Protein AF-A0A963UHM0-F1 (afdb_monomer)

Secondary structure (DSSP, 8-state):
--S-GGGSS-TT--SSB-SSTT-B--STTSTT-SSS-SHHHHHHHHHHHHHTTPPP-GGG--

Structure (mmCIF, N/CA/C/O backbone):
data_AF-A0A963UHM0-F1
#
_entry.id   AF-A0A963UHM0-F1
#
loop_
_atom_site.group_PDB
_atom_site.id
_atom_site.type_symbol
_atom_site.label_atom_id
_atom_site.label_alt_id
_atom_site.label_comp_id
_atom_site.label_asym_id
_atom_site.label_entity_id
_atom_site.label_seq_id
_atom_site.pdbx_PDB_ins_code
_atom_site.Cartn_x
_atom_site.Cartn_y
_atom_site.Cartn_z
_atom_site.occupancy
_atom_site.B_iso_or_equiv
_atom_site.auth_seq_id
_atom_site.auth_comp_id
_atom_site.auth_asym_id
_atom_site.auth_atom_id
_atom_site.pdbx_PDB_model_num
ATOM 1 N N . PHE A 1 1 ? 18.970 10.481 4.759 1.00 60.03 1 PHE A N 1
ATOM 2 C CA . PHE A 1 1 ? 19.022 9.009 4.638 1.00 60.03 1 PHE A CA 1
ATOM 3 C C . PHE A 1 1 ? 18.168 8.273 5.675 1.00 60.03 1 PHE A C 1
ATOM 5 O O . PHE A 1 1 ? 18.130 7.055 5.626 1.00 60.03 1 PHE A O 1
ATOM 12 N N . ASP A 1 2 ? 17.439 8.970 6.557 1.00 69.94 2 ASP A N 1
ATOM 13 C CA . ASP A 1 2 ? 16.691 8.336 7.655 1.00 69.94 2 ASP A CA 1
ATOM 14 C C . ASP A 1 2 ? 15.451 7.547 7.181 1.00 69.94 2 ASP A C 1
ATOM 16 O O . ASP A 1 2 ? 15.230 6.412 7.573 1.00 69.94 2 ASP A O 1
ATOM 20 N N . GLN A 1 3 ? 14.685 8.089 6.235 1.00 70.00 3 GLN A N 1
ATOM 21 C CA . GLN A 1 3 ? 13.404 7.526 5.788 1.00 70.00 3 GLN A CA 1
ATOM 22 C C . GLN A 1 3 ? 13.540 6.698 4.499 1.00 70.00 3 GLN A C 1
ATOM 24 O O . GLN A 1 3 ? 12.952 7.024 3.465 1.00 70.00 3 GLN A O 1
ATOM 29 N N . LEU A 1 4 ? 14.373 5.655 4.512 1.00 72.88 4 LEU A N 1
ATOM 30 C CA . LEU A 1 4 ? 14.547 4.733 3.380 1.00 72.88 4 LEU A CA 1
ATOM 31 C C . LEU A 1 4 ? 13.939 3.354 3.673 1.00 72.88 4 LEU A C 1
ATOM 33 O O . LEU A 1 4 ? 13.912 2.900 4.813 1.00 72.88 4 LEU A O 1
ATOM 37 N N . LEU A 1 5 ? 13.489 2.675 2.610 1.00 73.62 5 LEU A N 1
ATOM 38 C CA . LEU A 1 5 ? 12.987 1.296 2.644 1.00 73.62 5 LEU A CA 1
ATOM 39 C C . LEU A 1 5 ? 11.894 1.091 3.709 1.00 73.62 5 LEU A C 1
ATOM 41 O O . LEU A 1 5 ? 10.836 1.709 3.628 1.00 73.62 5 LEU A O 1
ATOM 45 N N . PHE A 1 6 ? 12.164 0.232 4.691 1.00 69.81 6 PHE A N 1
ATOM 46 C CA . PHE A 1 6 ? 11.262 -0.166 5.768 1.00 69.81 6 PHE A CA 1
ATOM 47 C C . PHE A 1 6 ? 10.943 0.960 6.754 1.00 69.81 6 PHE A C 1
ATOM 49 O O . PHE A 1 6 ? 9.986 0.834 7.512 1.00 69.81 6 PHE A O 1
ATOM 56 N N . ASN A 1 7 ? 11.721 2.049 6.760 1.00 70.19 7 ASN A N 1
ATOM 57 C CA . ASN A 1 7 ? 11.480 3.154 7.684 1.00 70.19 7 ASN A CA 1
ATOM 58 C C . ASN A 1 7 ? 10.335 4.073 7.223 1.00 70.19 7 ASN A C 1
ATOM 60 O O . ASN A 1 7 ? 9.919 4.949 7.972 1.00 70.19 7 ASN A O 1
ATOM 64 N N . ARG A 1 8 ? 9.809 3.851 6.007 1.00 70.94 8 ARG A N 1
ATOM 65 C CA . ARG A 1 8 ? 8.638 4.545 5.460 1.00 70.94 8 ARG A CA 1
ATOM 66 C C . ARG A 1 8 ? 7.359 3.728 5.696 1.00 70.94 8 ARG A C 1
ATOM 68 O O . ARG A 1 8 ? 7.386 2.515 5.487 1.00 70.94 8 ARG A O 1
ATOM 75 N N . PRO A 1 9 ? 6.209 4.364 5.979 1.00 70.94 9 PRO A N 1
ATOM 76 C CA . PRO A 1 9 ? 6.036 5.789 6.278 1.00 70.94 9 PRO A CA 1
ATOM 77 C C . PRO A 1 9 ? 6.372 6.127 7.742 1.00 70.94 9 PRO A C 1
ATOM 79 O O . PRO A 1 9 ? 7.055 7.106 7.993 1.00 70.94 9 PRO A O 1
ATOM 82 N N . VAL A 1 10 ? 5.907 5.307 8.687 1.00 75.50 10 VAL A N 1
ATOM 83 C CA . VAL A 1 10 ? 6.210 5.314 10.128 1.00 75.50 10 VAL A CA 1
ATOM 84 C C . VAL A 1 10 ? 5.866 3.918 10.680 1.00 75.50 10 VAL A C 1
ATOM 86 O O . VAL A 1 10 ? 4.993 3.245 10.107 1.00 75.50 10 VAL A O 1
ATOM 89 N N . PRO A 1 11 ? 6.501 3.454 11.774 1.00 70.50 11 PRO A N 1
ATOM 90 C CA . PRO A 1 11 ? 6.148 2.185 12.410 1.00 70.50 11 PRO A CA 1
ATOM 91 C C . PRO A 1 11 ? 4.637 2.069 12.664 1.00 70.50 11 PRO A C 1
ATOM 93 O O . PRO A 1 11 ? 4.005 3.005 13.148 1.00 70.50 11 PRO A O 1
ATOM 96 N N . GLY A 1 12 ? 4.049 0.927 12.299 1.00 71.06 12 GLY A N 1
ATOM 97 C CA . GLY A 1 12 ? 2.606 0.673 12.419 1.00 71.06 12 GLY A CA 1
ATOM 98 C C . GLY A 1 12 ? 1.766 1.014 11.180 1.00 71.06 12 GLY A C 1
ATOM 99 O O . GLY A 1 12 ? 0.637 0.547 11.085 1.00 71.06 12 GLY A O 1
ATOM 100 N N . TYR A 1 13 ? 2.317 1.726 10.189 1.00 73.88 13 TYR A N 1
ATOM 101 C CA . TYR A 1 13 ? 1.579 2.169 8.990 1.00 73.88 13 TYR A CA 1
ATOM 102 C C . TYR A 1 13 ? 2.140 1.604 7.672 1.00 73.88 13 TYR A C 1
ATOM 104 O O . TYR A 1 13 ? 1.926 2.148 6.593 1.00 73.88 13 TYR A O 1
ATOM 112 N N . ALA A 1 14 ? 2.856 0.480 7.744 1.00 69.19 14 ALA A N 1
ATOM 113 C CA . ALA A 1 14 ? 3.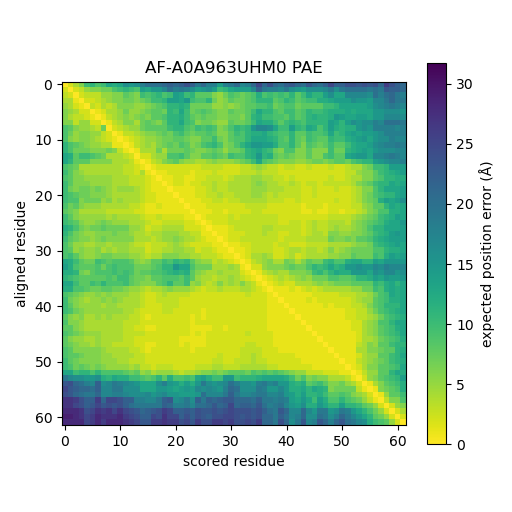478 -0.173 6.587 1.00 69.19 14 ALA A CA 1
ATOM 114 C C . ALA A 1 14 ? 2.513 -1.051 5.754 1.00 69.19 14 ALA A C 1
ATOM 116 O O . ALA A 1 14 ? 2.919 -1.631 4.750 1.00 69.19 14 ALA A O 1
ATOM 117 N N . GLN A 1 15 ? 1.240 -1.166 6.147 1.00 76.31 15 GLN A N 1
ATOM 118 C CA . GLN A 1 15 ? 0.264 -2.090 5.546 1.00 76.31 15 GLN A CA 1
ATOM 119 C C . GLN A 1 15 ? -0.634 -1.425 4.492 1.00 76.31 15 GLN A C 1
ATOM 121 O O . GLN A 1 15 ? -1.824 -1.707 4.428 1.00 76.31 15 GLN A O 1
ATOM 126 N N . TYR A 1 16 ? -0.102 -0.490 3.703 1.00 87.50 16 TYR A N 1
ATOM 127 C CA . TYR A 1 16 ? -0.844 0.287 2.692 1.00 87.50 16 TYR A CA 1
ATOM 128 C C . TYR A 1 16 ? -1.969 1.189 3.237 1.00 87.50 16 TYR A C 1
ATOM 130 O O . TYR A 1 16 ? -2.504 1.992 2.484 1.00 87.50 16 TYR A O 1
ATOM 138 N N . ARG A 1 17 ? -2.327 1.125 4.524 1.00 88.31 17 ARG A N 1
ATOM 139 C CA . ARG A 1 17 ? -3.303 2.018 5.171 1.00 88.31 17 ARG A CA 1
ATOM 140 C C . ARG A 1 17 ? -2.621 3.244 5.750 1.00 88.31 17 ARG A C 1
ATOM 142 O O . ARG A 1 17 ? -1.571 3.134 6.380 1.00 88.31 17 ARG A O 1
ATOM 149 N N . SER A 1 18 ? -3.256 4.397 5.589 1.00 86.56 18 SER A N 1
ATOM 150 C CA . SER A 1 18 ? -2.853 5.615 6.287 1.00 86.56 18 SER A CA 1
ATOM 151 C C . SER A 1 18 ? -3.637 5.794 7.601 1.00 86.56 18 SER A C 1
ATOM 153 O O . SER A 1 18 ? -4.660 5.134 7.799 1.00 86.56 18 SER A O 1
ATOM 155 N N . PRO A 1 19 ? -3.216 6.720 8.485 1.00 84.62 19 PRO A N 1
ATOM 156 C CA . PRO A 1 19 ? -4.013 7.125 9.647 1.00 84.62 19 PRO A CA 1
ATOM 157 C C . PRO A 1 19 ? -5.370 7.751 9.279 1.00 84.62 19 PRO A C 1
ATOM 159 O O . PRO A 1 19 ? -6.252 7.865 10.127 1.00 84.62 19 PRO A O 1
ATOM 162 N N . ILE A 1 20 ? -5.544 8.186 8.027 1.00 88.25 20 ILE A N 1
ATOM 163 C CA . ILE A 1 20 ? -6.786 8.776 7.536 1.00 88.25 20 ILE A CA 1
ATOM 164 C C . ILE A 1 20 ? -7.665 7.654 6.978 1.00 88.25 20 ILE A C 1
ATOM 166 O O . ILE A 1 20 ? -7.285 6.927 6.058 1.00 88.25 20 ILE A O 1
ATOM 170 N N . ARG A 1 21 ? -8.877 7.528 7.524 1.00 89.38 21 ARG A N 1
ATOM 171 C CA . ARG A 1 21 ? -9.845 6.507 7.109 1.00 89.38 21 ARG A CA 1
ATOM 172 C C . ARG A 1 21 ? -10.163 6.627 5.615 1.00 89.38 21 ARG A C 1
ATOM 174 O O . ARG A 1 21 ? -10.583 7.683 5.153 1.00 89.38 21 ARG A O 1
ATOM 181 N N . GLY A 1 22 ? -10.019 5.518 4.891 1.00 89.88 22 GLY A N 1
ATOM 182 C CA . GLY A 1 22 ? -10.286 5.444 3.451 1.00 89.88 22 GLY A CA 1
ATOM 183 C C . GLY A 1 22 ? -9.152 5.9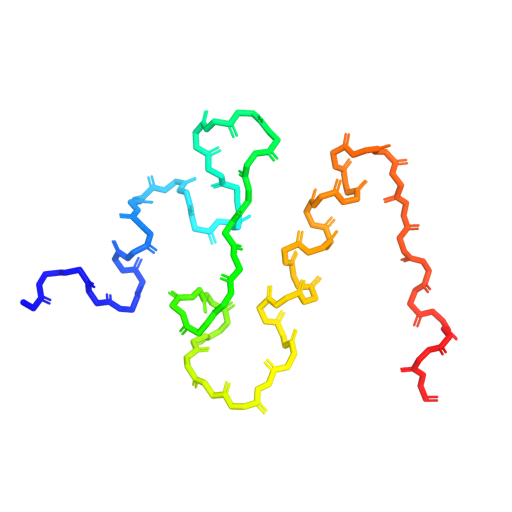66 2.562 1.00 89.88 22 GLY A C 1
ATOM 184 O O . GLY A 1 22 ? -9.300 5.957 1.343 1.00 89.88 22 GLY A O 1
ATOM 185 N N . LEU A 1 23 ? -8.025 6.394 3.141 1.00 90.69 23 LEU A N 1
ATOM 186 C CA . LEU A 1 23 ? -6.830 6.781 2.398 1.00 90.69 23 LEU A CA 1
ATOM 187 C C . LEU A 1 23 ? -5.773 5.674 2.485 1.00 90.69 23 LEU A C 1
ATOM 189 O O . LEU A 1 23 ? -5.349 5.279 3.577 1.00 90.69 23 LEU A O 1
ATOM 193 N N . TYR A 1 24 ? -5.315 5.231 1.315 1.00 90.81 24 TYR A N 1
ATOM 194 C CA . TYR A 1 24 ? -4.364 4.137 1.151 1.00 90.81 24 TYR A CA 1
ATOM 195 C C . TYR A 1 24 ? -3.140 4.601 0.365 1.00 90.81 24 TYR A C 1
ATOM 197 O O . TYR A 1 24 ? -3.219 5.489 -0.483 1.00 90.81 24 TYR A O 1
ATOM 205 N N . MET A 1 25 ? -2.004 3.976 0.641 1.00 88.12 25 MET A N 1
ATOM 206 C CA . MET A 1 25 ? -0.746 4.206 -0.049 1.00 88.12 25 MET A CA 1
ATOM 207 C C . MET A 1 25 ? -0.570 3.160 -1.140 1.00 88.12 25 MET A C 1
ATOM 209 O O . MET A 1 25 ? -0.689 1.962 -0.890 1.00 88.12 25 MET A O 1
ATOM 213 N N . CYS A 1 26 ? -0.235 3.615 -2.341 1.00 87.75 26 CYS A N 1
ATOM 214 C CA . CYS A 1 26 ? 0.179 2.755 -3.438 1.00 87.75 26 CYS A CA 1
ATOM 215 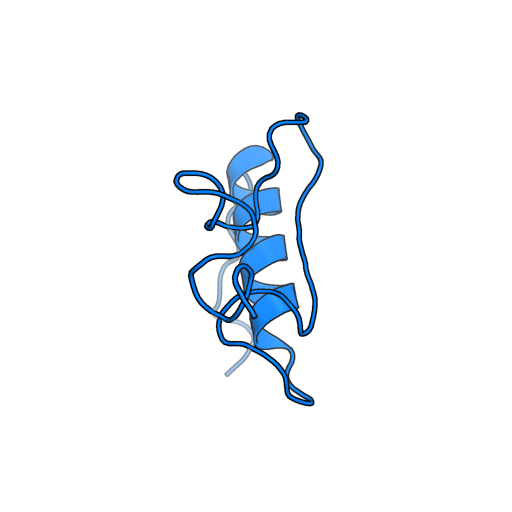C C . CYS A 1 26 ? 1.320 3.424 -4.211 1.00 87.75 26 CYS A C 1
ATOM 217 O O . CYS A 1 26 ? 1.448 4.649 -4.211 1.00 87.75 26 CYS A O 1
ATOM 219 N N . GLY A 1 27 ? 2.15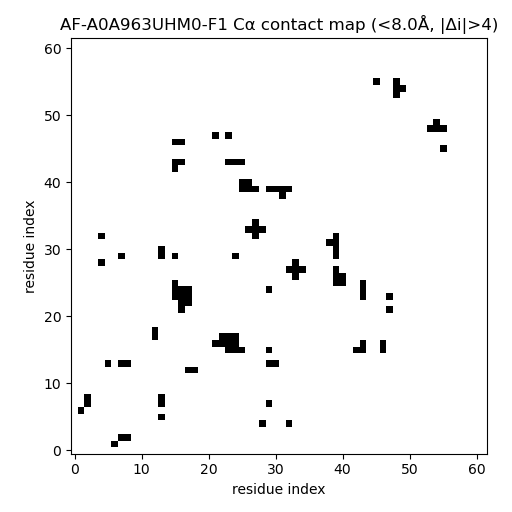4 2.612 -4.858 1.00 84.44 27 GLY A N 1
ATOM 220 C CA . GLY A 1 27 ? 3.219 3.083 -5.741 1.00 84.44 27 GLY A CA 1
ATOM 221 C C . GLY A 1 27 ? 4.602 2.550 -5.379 1.00 84.44 27 GLY A C 1
ATOM 222 O O . GLY A 1 27 ? 4.768 1.751 -4.458 1.00 84.44 27 GLY A O 1
ATOM 223 N N . SER A 1 28 ? 5.607 3.019 -6.116 1.00 82.94 28 SER A N 1
ATOM 224 C CA . SER A 1 28 ? 7.005 2.567 -6.034 1.00 82.94 28 SER A CA 1
ATOM 225 C C . SER A 1 28 ? 7.688 2.849 -4.692 1.00 82.94 28 SER A C 1
ATOM 227 O O . SER A 1 28 ? 8.732 2.276 -4.389 1.00 82.94 28 SER A O 1
ATOM 229 N N . SER A 1 29 ? 7.112 3.730 -3.876 1.00 79.81 29 SER A N 1
ATOM 230 C CA . SER A 1 29 ? 7.577 4.029 -2.522 1.00 79.81 29 SER A CA 1
ATOM 231 C C . SER A 1 29 ? 7.063 3.043 -1.467 1.00 79.81 29 SER A C 1
ATOM 233 O O . SER A 1 29 ? 7.545 3.084 -0.335 1.00 79.81 29 SER A O 1
ATOM 235 N N . THR A 1 30 ? 6.118 2.165 -1.823 1.00 81.88 30 THR A N 1
ATOM 236 C CA . THR A 1 30 ? 5.510 1.164 -0.930 1.00 81.88 30 THR A CA 1
ATOM 237 C C . THR A 1 30 ? 6.102 -0.227 -1.162 1.00 81.88 30 THR A C 1
ATOM 239 O O . THR A 1 30 ? 6.668 -0.494 -2.222 1.00 81.88 30 THR A O 1
ATOM 242 N N . HIS A 1 31 ? 5.999 -1.120 -0.172 1.00 83.19 31 HIS A N 1
ATOM 243 C CA . HIS A 1 31 ? 6.434 -2.516 -0.309 1.00 83.19 31 HIS A CA 1
ATOM 244 C C . HIS A 1 31 ? 5.770 -3.175 -1.543 1.00 83.19 31 HIS A C 1
ATOM 246 O O . HIS A 1 31 ? 4.605 -2.889 -1.820 1.00 83.19 31 HIS A O 1
ATOM 252 N N . PRO A 1 32 ? 6.458 -4.042 -2.313 1.00 81.56 32 PRO A N 1
ATOM 253 C CA . PRO A 1 32 ? 7.826 -4.557 -2.147 1.00 81.56 32 PRO A CA 1
ATOM 254 C C . PRO A 1 32 ? 8.956 -3.588 -2.531 1.00 81.56 32 PRO A C 1
ATOM 256 O O . PRO A 1 32 ? 10.120 -3.893 -2.283 1.00 81.56 32 PRO A O 1
ATOM 259 N N . GLY A 1 33 ? 8.641 -2.413 -3.075 1.00 75.19 33 GLY A N 1
ATOM 260 C CA . GLY A 1 33 ? 9.610 -1.377 -3.424 1.00 75.19 33 GLY A CA 1
ATOM 261 C C . GLY A 1 33 ? 9.450 -0.862 -4.853 1.00 75.19 33 GLY A C 1
ATOM 262 O O . GLY A 1 33 ? 8.432 -1.076 -5.514 1.00 75.19 33 GLY A O 1
ATOM 263 N N . GLY A 1 34 ? 10.479 -0.156 -5.323 1.00 70.75 34 GLY A N 1
ATOM 264 C CA . GLY A 1 34 ? 10.498 0.459 -6.647 1.00 70.75 34 GLY A CA 1
ATOM 265 C C . GLY A 1 34 ? 10.749 -0.547 -7.770 1.00 70.75 34 GLY A C 1
ATOM 266 O O . GLY A 1 34 ? 11.590 -1.432 -7.647 1.00 70.75 34 GLY A O 1
ATOM 267 N N . GLY A 1 35 ? 10.024 -0.391 -8.877 1.00 77.25 35 GLY A N 1
ATOM 268 C CA . GLY A 1 35 ? 10.142 -1.198 -10.093 1.00 77.25 35 GLY A CA 1
ATOM 269 C C . GLY A 1 35 ? 8.912 -1.022 -10.988 1.00 77.25 35 GLY A C 1
ATOM 270 O O . GLY A 1 35 ? 7.886 -0.511 -10.537 1.00 77.25 35 GLY A O 1
ATOM 271 N N . VAL A 1 36 ? 8.994 -1.448 -12.251 1.00 82.75 36 VAL A N 1
ATOM 272 C CA . VAL A 1 36 ? 7.842 -1.473 -13.172 1.00 82.75 36 VAL A CA 1
ATOM 273 C C . VAL A 1 36 ? 7.024 -2.738 -12.889 1.00 82.75 36 VAL A C 1
ATOM 275 O O . VAL A 1 36 ? 7.076 -3.713 -13.630 1.00 82.75 36 VAL A O 1
ATOM 278 N N . MET A 1 37 ? 6.331 -2.759 -11.748 1.00 83.88 37 MET A N 1
ATOM 279 C CA . MET A 1 37 ? 5.516 -3.895 -11.307 1.00 83.88 37 MET A CA 1
ATOM 280 C C . MET A 1 37 ? 4.176 -3.437 -10.727 1.00 83.88 37 MET A C 1
ATOM 282 O O . MET A 1 37 ? 4.084 -2.389 -10.091 1.00 83.88 37 MET A O 1
ATOM 286 N N . GLY A 1 38 ? 3.137 -4.258 -10.897 1.00 86.12 38 GLY A N 1
ATOM 287 C CA . GLY A 1 38 ? 1.794 -3.991 -10.366 1.00 86.12 38 GLY A CA 1
ATOM 288 C C . GLY A 1 38 ? 1.590 -4.377 -8.895 1.00 86.12 38 GLY A C 1
ATOM 289 O O . GLY A 1 38 ? 0.548 -4.066 -8.324 1.00 86.12 38 GLY A O 1
ATOM 290 N N . ALA A 1 39 ? 2.570 -5.036 -8.266 1.00 89.94 39 ALA A N 1
ATOM 291 C CA . ALA A 1 39 ? 2.471 -5.555 -6.899 1.00 89.94 39 ALA A CA 1
ATOM 292 C C . ALA A 1 39 ? 2.003 -4.531 -5.837 1.00 89.94 39 ALA A C 1
ATOM 294 O O . ALA A 1 39 ? 1.064 -4.856 -5.106 1.00 89.94 39 ALA A O 1
ATOM 295 N N . PRO A 1 40 ? 2.559 -3.302 -5.737 1.00 88.19 40 PRO A N 1
ATOM 296 C CA . PRO A 1 40 ? 2.113 -2.346 -4.720 1.00 88.19 40 PRO A CA 1
ATOM 297 C C . PRO A 1 40 ? 0.657 -1.905 -4.931 1.00 88.19 40 PRO A C 1
ATOM 299 O O . PRO A 1 40 ? -0.091 -1.748 -3.969 1.00 88.19 40 PRO A O 1
ATOM 302 N N . GLY A 1 41 ? 0.227 -1.765 -6.190 1.00 89.81 41 GLY A N 1
ATOM 303 C CA . GLY A 1 41 ? -1.168 -1.475 -6.526 1.00 89.81 41 GLY A CA 1
ATOM 304 C C . GLY A 1 41 ? -2.103 -2.627 -6.151 1.00 89.81 41 GLY A C 1
ATOM 305 O O . GLY A 1 41 ? -3.128 -2.404 -5.512 1.00 89.81 41 GLY A O 1
ATOM 306 N N . ALA A 1 42 ? -1.723 -3.866 -6.478 1.00 91.38 42 ALA A N 1
ATOM 307 C CA . ALA A 1 42 ? -2.502 -5.059 -6.145 1.00 91.38 42 ALA A CA 1
ATOM 308 C C . ALA A 1 42 ? -2.664 -5.250 -4.626 1.00 91.38 42 ALA A C 1
ATOM 310 O O . ALA A 1 42 ? -3.740 -5.617 -4.148 1.00 91.38 42 ALA A O 1
ATOM 311 N N . ASN A 1 43 ? -1.615 -4.969 -3.854 1.00 91.44 43 ASN A N 1
ATOM 312 C CA . ASN A 1 43 ? -1.658 -5.074 -2.399 1.00 91.44 43 ASN A CA 1
ATOM 313 C C . ASN A 1 43 ? -2.520 -3.973 -1.766 1.00 91.44 43 ASN A C 1
ATOM 315 O O . ASN A 1 43 ? -3.362 -4.281 -0.923 1.00 91.44 43 ASN A O 1
ATOM 319 N N . ALA A 1 44 ? -2.388 -2.722 -2.220 1.00 91.56 44 ALA A N 1
ATOM 320 C CA . ALA A 1 44 ? -3.252 -1.632 -1.771 1.00 91.56 44 ALA A CA 1
ATOM 321 C C . ALA A 1 44 ? -4.733 -1.917 -2.081 1.00 91.56 44 ALA A C 1
ATOM 323 O O . ALA A 1 44 ? -5.588 -1.766 -1.211 1.00 91.56 44 ALA A O 1
ATOM 324 N N . ALA A 1 45 ? -5.039 -2.416 -3.285 1.00 93.00 45 ALA A N 1
ATOM 325 C CA . ALA A 1 45 ? -6.398 -2.797 -3.670 1.00 93.00 45 ALA A CA 1
ATOM 326 C C . ALA A 1 45 ? -6.978 -3.910 -2.779 1.00 93.00 45 ALA A C 1
ATOM 328 O O . ALA A 1 45 ? -8.157 -3.874 -2.428 1.00 93.00 45 ALA A O 1
ATOM 329 N N . ARG A 1 46 ? -6.154 -4.880 -2.361 1.00 91.69 46 ARG A N 1
ATOM 330 C CA . ARG A 1 46 ? -6.561 -5.912 -1.394 1.00 91.69 46 ARG A CA 1
ATOM 331 C C . ARG A 1 46 ? -6.999 -5.314 -0.061 1.00 91.69 46 ARG A C 1
ATOM 333 O O . ARG A 1 46 ? -8.009 -5.750 0.484 1.00 91.69 46 ARG A O 1
ATOM 340 N N . GLU A 1 47 ? -6.264 -4.332 0.453 1.00 91.69 47 GLU A N 1
ATOM 341 C CA . GLU A 1 47 ? -6.602 -3.666 1.714 1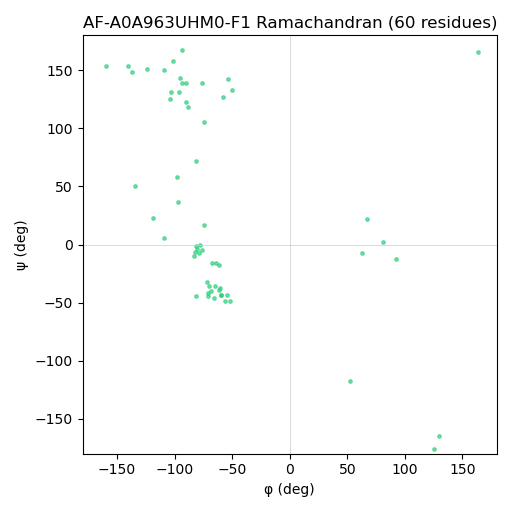.00 91.69 47 GLU A CA 1
ATOM 342 C C . GLU A 1 47 ? -7.872 -2.819 1.602 1.00 91.69 47 GLU A C 1
ATOM 344 O O . GLU A 1 47 ? -8.730 -2.891 2.481 1.00 91.69 47 GLU A O 1
ATOM 349 N N . VAL A 1 48 ? -8.048 -2.109 0.484 1.00 93.00 48 VAL A N 1
ATOM 350 C CA . VAL A 1 48 ? -9.294 -1.388 0.176 1.00 93.00 48 VAL A CA 1
ATOM 351 C C . VAL A 1 48 ? -10.488 -2.340 0.203 1.00 93.00 48 VAL A C 1
ATOM 353 O O . VAL A 1 48 ? -11.503 -2.066 0.836 1.00 93.00 48 VAL A O 1
ATOM 356 N N . LEU A 1 49 ? -10.385 -3.486 -0.468 1.00 93.12 49 LEU A N 1
ATOM 357 C CA . LEU A 1 49 ? -11.504 -4.419 -0.564 1.00 93.12 49 LEU A CA 1
ATOM 358 C C . LEU A 1 49 ? -11.811 -5.103 0.765 1.00 93.12 49 LEU A C 1
ATOM 360 O O . LEU A 1 49 ? -12.986 -5.262 1.089 1.00 93.12 49 LEU A O 1
ATOM 364 N N . ARG A 1 50 ? -10.787 -5.417 1.569 1.00 90.19 50 ARG A N 1
ATOM 365 C CA . ARG A 1 50 ? -10.969 -5.891 2.950 1.00 90.19 50 ARG A CA 1
ATOM 366 C C . ARG A 1 50 ? -11.814 -4.916 3.771 1.00 90.19 50 ARG A C 1
ATOM 368 O O . ARG A 1 50 ? -12.734 -5.363 4.449 1.00 90.19 50 ARG A O 1
ATOM 375 N N . ASP A 1 51 ? -11.571 -3.613 3.646 1.00 91.38 51 ASP A N 1
ATOM 376 C CA . ASP A 1 51 ? -12.348 -2.589 4.362 1.00 91.38 51 ASP A CA 1
ATOM 377 C C . ASP A 1 51 ? -13.762 -2.411 3.846 1.00 91.38 51 ASP A C 1
ATOM 379 O O . ASP A 1 51 ? -14.675 -2.111 4.611 1.00 91.38 51 ASP A O 1
ATOM 383 N N . LEU A 1 52 ? -13.953 -2.618 2.548 1.00 91.56 52 LEU A N 1
ATOM 384 C CA . LEU A 1 52 ? -15.271 -2.603 1.929 1.00 91.56 52 LEU A CA 1
ATOM 385 C C . LEU A 1 52 ? -16.050 -3.907 2.173 1.00 91.56 52 LEU A C 1
ATOM 387 O O . LEU A 1 52 ? -17.164 -4.044 1.671 1.00 91.56 52 LEU A O 1
ATOM 391 N N . GLY A 1 53 ? -15.477 -4.884 2.888 1.00 88.19 53 GLY A N 1
ATOM 392 C CA . GLY A 1 53 ? -16.084 -6.200 3.095 1.00 88.19 53 GLY A CA 1
ATOM 393 C C . GLY A 1 53 ? -16.180 -7.042 1.816 1.00 88.19 53 GLY A C 1
ATOM 394 O O . GLY A 1 53 ? -17.005 -7.947 1.727 1.00 88.19 53 GLY A O 1
ATOM 395 N N . ARG A 1 54 ? -15.355 -6.749 0.806 1.00 78.94 54 ARG A N 1
ATOM 396 C CA . ARG A 1 54 ? -15.317 -7.438 -0.489 1.00 78.94 54 ARG A CA 1
ATOM 397 C C . ARG A 1 54 ? -14.116 -8.385 -0.550 1.00 78.94 54 ARG A C 1
ATOM 399 O O . ARG A 1 54 ? -12.989 -7.993 -0.257 1.00 78.94 54 ARG A O 1
ATOM 406 N N . ARG A 1 55 ? -14.324 -9.639 -0.963 1.00 72.81 55 ARG A N 1
ATOM 407 C CA . ARG A 1 55 ? -13.226 -10.567 -1.294 1.00 7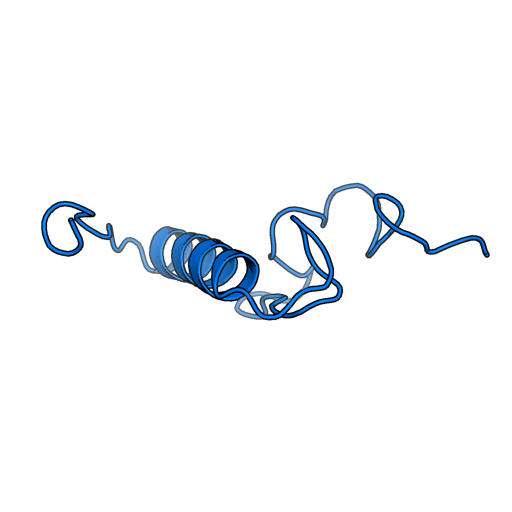2.81 55 ARG A CA 1
ATOM 408 C C . ARG A 1 55 ? -12.925 -10.506 -2.792 1.00 72.81 55 ARG A C 1
ATOM 410 O O . ARG A 1 55 ? -13.852 -10.453 -3.592 1.00 72.81 55 ARG A O 1
ATOM 417 N N . ILE A 1 56 ? -11.639 -10.526 -3.158 1.00 65.19 56 ILE A N 1
ATOM 418 C CA . ILE A 1 56 ? -11.224 -10.877 -4.524 1.00 65.19 56 ILE A CA 1
ATOM 419 C C . ILE A 1 56 ? -11.048 -12.389 -4.578 1.00 65.19 56 ILE A C 1
ATOM 421 O O . ILE A 1 56 ? -10.164 -12.922 -3.903 1.00 65.19 56 ILE A O 1
ATOM 425 N N . ASP A 1 57 ? -11.831 -13.053 -5.421 1.00 65.31 57 ASP A N 1
ATOM 426 C CA . ASP A 1 57 ? -11.522 -14.405 -5.871 1.00 65.31 57 ASP A CA 1
ATOM 427 C C . ASP A 1 57 ? -10.375 -14.338 -6.888 1.00 65.31 57 ASP A C 1
ATOM 429 O O . ASP A 1 57 ? -10.539 -13.916 -8.029 1.00 65.31 57 ASP A O 1
ATOM 433 N N . MET A 1 58 ? -9.177 -14.745 -6.465 1.00 56.41 58 MET A N 1
ATOM 434 C CA . MET A 1 58 ? -7.960 -14.777 -7.298 1.00 56.41 58 MET A CA 1
ATOM 435 C C . MET A 1 58 ? -7.949 -15.935 -8.316 1.00 56.41 58 MET A C 1
ATOM 437 O O . MET A 1 58 ? -6.895 -16.280 -8.838 1.00 56.41 58 MET A O 1
ATOM 441 N N . GLY A 1 59 ? -9.099 -16.551 -8.597 1.00 52.88 59 GLY A N 1
ATOM 442 C CA . GLY A 1 59 ? -9.222 -17.677 -9.529 1.00 52.88 59 GLY A CA 1
ATOM 443 C C . GLY A 1 59 ? -9.262 -17.292 -11.012 1.00 52.88 59 GLY A C 1
ATOM 444 O O . GLY A 1 59 ? -9.311 -18.181 -11.851 1.00 52.88 59 GLY A O 1
ATOM 445 N N . ALA A 1 60 ? -9.259 -15.999 -11.353 1.00 54.22 60 ALA A N 1
ATOM 446 C CA . ALA A 1 60 ? -9.481 -15.522 -12.725 1.00 54.22 60 ALA A CA 1
ATOM 447 C C . ALA A 1 60 ? -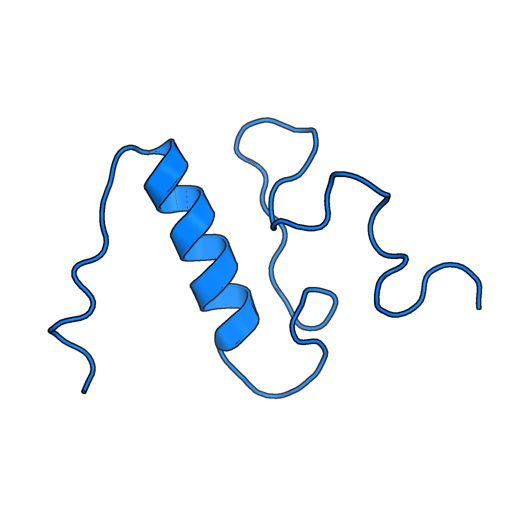8.234 -14.935 -13.421 1.00 54.22 60 ALA A C 1
ATOM 449 O O . ALA A 1 60 ? -8.354 -14.393 -14.515 1.00 54.22 60 ALA A O 1
ATOM 450 N N . ALA A 1 61 ? -7.054 -14.999 -12.797 1.00 48.44 61 ALA A N 1
ATOM 451 C CA . ALA A 1 61 ? -5.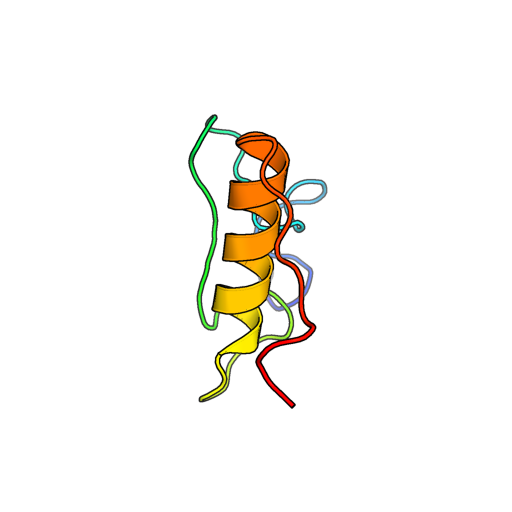823 -14.403 -13.328 1.00 48.44 61 ALA A CA 1
ATOM 452 C C . ALA A 1 61 ? -4.620 -15.358 -13.219 1.00 48.44 61 ALA A C 1
ATOM 454 O O . ALA A 1 61 ? -3.579 -14.982 -12.676 1.00 48.44 61 ALA A O 1
ATOM 455 N N . ALA A 1 62 ? -4.800 -16.595 -13.692 1.00 39.53 62 ALA A N 1
ATOM 456 C CA . ALA A 1 62 ? -3.721 -17.544 -13.966 1.00 39.53 62 ALA A CA 1
ATOM 457 C C . ALA A 1 62 ? -3.475 -17.619 -15.476 1.00 39.53 62 ALA A C 1
ATOM 459 O O . ALA A 1 62 ? -4.484 -17.662 -16.216 1.00 39.53 62 ALA A O 1
#

Sequence (62 aa):
FDQLLFNRPVPGYAQYRSPIRGLYMCGSSTHPGGGVMGAPGANAAREVLRDLGRRIDMGAAA

Solvent-accessible surface area (backbone atoms only — not comparable to full-atom values): 4052 Å² total; per-residue (Å²): 129,80,74,48,76,86,47,41,79,43,94,92,38,70,75,33,45,51,97,50,88,96,42,68,50,63,41,49,88,33,69,95,43,71,65,101,64,63,61,21,51,56,53,28,50,50,50,54,29,55,75,69,74,43,84,83,78,79,83,83,79,126

Foldseek 3Di:
DQCDDPPPPHPPQLQQDDPDPPHGDADQRHPPHHDPDCVRVVSNVCVNCVVVVHDDPPPPPD

Mean predicted aligned error: 7.64 Å

Radius of gyration: 12.83 Å; Cα contacts (8 Å, |Δi|>4): 55; chains: 1; bounding box: 35×27×26 Å

pLDDT: mean 79.13,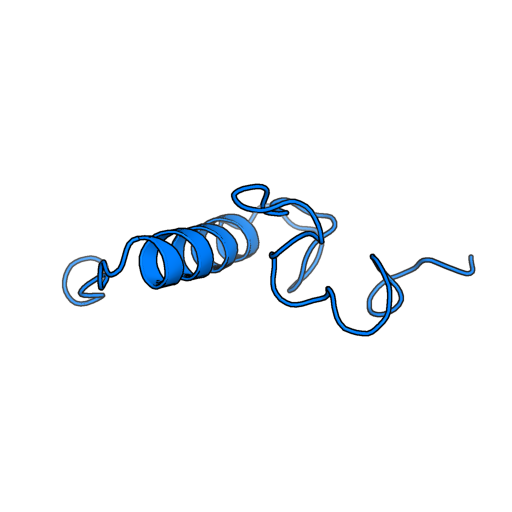 std 12.27, range [39.53, 93.12]